Protein AF-A0A968VZ87-F1 (afdb_monomer_lite)

Foldseek 3Di:
DDDPVVDCDPVNVVCVVVCVVCCVVCVVVQVVQQQQWKWADDPPPQWIKIWRADPVQATKIFTWGLDLPDDTDTPWIAGLAQFTPVCVVPVPDGDGDKFKWFFPDPVQKFFFFAAQDDPGDGPDIGGGPQMWIWRHHSVDQWTWIAHPVRPDIGIDGNNGTGTPRMDGPVPDDSDPPDDD

Sequence (180 aa):
MMEPDKYESLLFKQIKSVQETFMQENKENISNIIYKSLLYQENITHVVSLDLSFPNGKTIYFYLNGYIDEPVYITNIFLCNGESLLNKIDKTGQSELKRVAVINDKDGYTNVREEPYGEAKILWVVSEGEKFYFTPNSDKNWWKVESYDGQKKGYMYQNRISPIGKQPVDLYRPQRVFFP

Radius of gyration: 19.1 Å; chains: 1; bounding box: 52×40×45 Å

Structure (mmCIF, N/CA/C/O backbone):
data_AF-A0A968VZ87-F1
#
_entry.id   AF-A0A968VZ87-F1
#
loop_
_atom_site.group_PDB
_atom_site.id
_atom_site.type_symbol
_atom_site.label_atom_id
_atom_site.label_alt_id
_atom_site.label_comp_id
_atom_site.label_asym_id
_atom_site.label_entity_id
_atom_site.label_seq_id
_atom_site.pdbx_PDB_ins_code
_atom_site.Cartn_x
_atom_site.Cartn_y
_atom_site.Cartn_z
_atom_site.occupancy
_atom_site.B_iso_or_equiv
_atom_site.auth_seq_id
_atom_site.auth_comp_id
_atom_site.auth_asym_id
_atom_site.auth_atom_id
_atom_site.pdbx_PDB_model_num
ATOM 1 N N . MET A 1 1 ? -21.007 28.601 21.297 1.00 43.00 1 MET A N 1
ATOM 2 C CA . MET A 1 1 ? -20.394 27.323 21.711 1.00 43.00 1 MET A CA 1
ATOM 3 C C . MET A 1 1 ? -21.229 26.224 21.074 1.00 43.00 1 MET A C 1
ATOM 5 O O . MET A 1 1 ? -22.434 26.227 21.282 1.00 43.00 1 MET A O 1
ATOM 9 N N . MET A 1 2 ? -20.661 25.423 20.172 1.00 38.59 2 MET A N 1
ATOM 10 C CA . MET A 1 2 ? -21.409 24.374 19.466 1.00 38.59 2 MET A CA 1
ATOM 11 C C . MET A 1 2 ? -21.507 23.172 20.412 1.00 38.59 2 MET A C 1
ATOM 13 O O . MET A 1 2 ? -20.466 22.662 20.804 1.00 38.59 2 MET A O 1
ATOM 17 N N . GLU A 1 3 ? -22.713 22.788 20.836 1.00 43.38 3 GLU A N 1
ATOM 18 C CA . GLU A 1 3 ? -22.964 21.594 21.660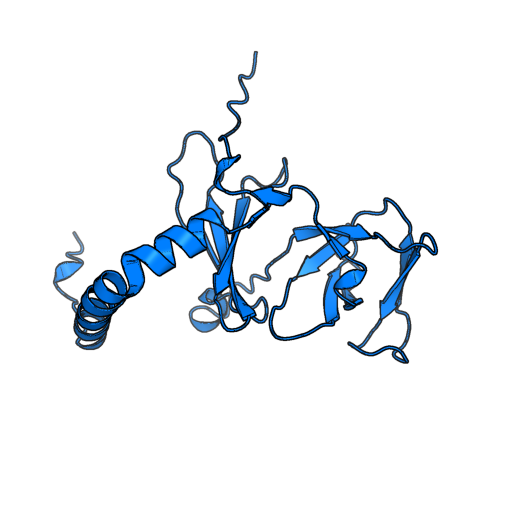 1.00 43.38 3 GLU A CA 1
ATOM 19 C C . GLU A 1 3 ? -23.063 20.371 20.733 1.00 43.38 3 GLU A C 1
ATOM 21 O O . GLU A 1 3 ? -24.092 20.209 20.067 1.00 43.38 3 GLU A O 1
ATOM 26 N N . PRO A 1 4 ? -22.019 19.527 20.626 1.00 52.06 4 PRO A N 1
ATOM 27 C CA . PRO A 1 4 ? -21.994 18.425 19.660 1.00 52.06 4 PRO A CA 1
ATOM 28 C C . PRO A 1 4 ? -23.090 17.388 19.947 1.00 52.06 4 PRO A C 1
ATOM 30 O O . PRO A 1 4 ? -23.653 16.803 19.024 1.00 52.06 4 PRO A O 1
ATOM 33 N N . ASP A 1 5 ? -23.459 17.243 21.222 1.00 55.56 5 ASP A N 1
ATOM 34 C CA . ASP A 1 5 ? -24.427 16.260 21.719 1.00 55.56 5 ASP A CA 1
ATOM 35 C C . ASP A 1 5 ? -25.875 16.550 21.289 1.00 55.56 5 ASP A C 1
ATOM 37 O O . ASP A 1 5 ? -26.750 15.692 21.395 1.00 55.56 5 ASP A O 1
ATOM 41 N N . LYS A 1 6 ? -26.156 17.749 20.761 1.00 49.88 6 LYS A N 1
ATOM 42 C CA . LYS A 1 6 ? -27.505 18.131 20.316 1.00 49.88 6 LYS A CA 1
ATOM 43 C C . LYS A 1 6 ? -27.886 17.538 18.954 1.00 49.88 6 LYS A C 1
ATOM 45 O O . LYS A 1 6 ? -29.058 17.563 18.580 1.00 49.88 6 LYS A O 1
ATOM 50 N N . TYR A 1 7 ? -26.919 16.990 18.219 1.00 50.44 7 TYR A N 1
ATOM 51 C CA . TYR A 1 7 ? -27.113 16.419 16.886 1.00 50.44 7 TYR A CA 1
ATOM 52 C C . TYR A 1 7 ? -26.777 14.922 16.863 1.00 50.44 7 TYR A C 1
ATOM 54 O O . TYR A 1 7 ? -26.045 14.448 15.996 1.00 50.44 7 TYR A O 1
ATOM 62 N N . GLU A 1 8 ? -27.328 14.141 17.795 1.00 52.69 8 GLU A N 1
ATOM 63 C CA . GLU A 1 8 ? -27.330 12.684 17.645 1.00 52.69 8 GLU A CA 1
ATOM 64 C C . GLU A 1 8 ? -28.285 12.295 16.511 1.00 52.69 8 GLU A C 1
ATOM 66 O O . GLU A 1 8 ? -29.503 12.205 16.687 1.00 52.69 8 GLU A O 1
ATOM 71 N N . SER A 1 9 ? -27.739 12.055 15.318 1.00 59.47 9 SER A N 1
ATOM 72 C CA . SER A 1 9 ? -28.526 11.437 14.254 1.00 59.47 9 SER A CA 1
ATOM 73 C C . SER A 1 9 ? -28.949 10.027 14.686 1.00 59.47 9 SER A C 1
ATOM 75 O O . SER A 1 9 ? -28.206 9.321 15.373 1.00 59.47 9 SER A O 1
ATOM 77 N N . LEU A 1 10 ? -30.140 9.582 14.268 1.00 57.84 10 LEU A N 1
ATOM 78 C CA . LEU A 1 10 ? -30.586 8.193 14.464 1.00 57.84 10 LEU A CA 1
ATOM 79 C C . LEU A 1 10 ? -29.528 7.185 13.988 1.00 57.84 10 LEU A C 1
ATOM 81 O O . LEU A 1 10 ? -29.318 6.162 14.634 1.00 57.84 10 LEU A O 1
ATOM 85 N N . LEU A 1 11 ? -28.811 7.530 12.915 1.00 56.06 11 LEU A N 1
ATOM 86 C CA . LEU A 1 11 ? -27.692 6.760 12.391 1.00 56.06 11 LEU A CA 1
ATOM 87 C C . LEU A 1 11 ? -26.538 6.657 13.400 1.00 56.06 11 LEU A C 1
ATOM 89 O O . LEU A 1 11 ? -25.991 5.578 13.583 1.00 56.06 11 LEU A O 1
ATOM 93 N N . PHE A 1 12 ? -26.190 7.740 14.099 1.00 59.69 12 PHE A N 1
ATOM 94 C CA . PHE A 1 12 ? -25.134 7.728 15.114 1.00 59.69 12 PHE A CA 1
ATOM 95 C C . PHE A 1 12 ? -25.500 6.847 16.316 1.00 59.69 12 PHE A C 1
ATOM 97 O O . PHE A 1 12 ? -24.667 6.073 16.781 1.00 59.69 12 PHE A O 1
ATOM 104 N N . LYS A 1 13 ? -26.763 6.878 16.766 1.00 67.69 13 LYS A N 1
ATOM 105 C CA . LYS A 1 13 ? -27.255 5.970 17.821 1.00 67.69 13 LYS A CA 1
ATOM 106 C C . LYS A 1 13 ? -27.201 4.507 17.397 1.00 67.69 13 LYS A C 1
ATOM 108 O O . LYS A 1 13 ? -26.751 3.671 18.171 1.00 67.69 13 LYS A O 1
ATOM 113 N N . GLN A 1 14 ? -27.617 4.212 16.166 1.00 66.19 14 GLN A N 1
ATOM 114 C CA . GLN A 1 14 ? -27.558 2.861 15.603 1.00 66.19 14 GLN A CA 1
ATOM 115 C C . GLN A 1 14 ? -26.114 2.370 15.453 1.00 66.19 14 GLN A C 1
ATOM 117 O O . GLN A 1 14 ? -25.805 1.241 15.829 1.00 66.19 14 GLN A O 1
ATOM 122 N N . ILE A 1 15 ? -25.210 3.227 14.967 1.00 66.69 15 ILE A N 1
ATOM 123 C CA . ILE A 1 15 ? -23.777 2.924 14.885 1.00 66.69 15 ILE A CA 1
ATOM 124 C C . ILE A 1 15 ? -23.224 2.641 16.278 1.00 66.69 15 ILE A C 1
ATOM 126 O O . ILE A 1 15 ? -22.547 1.637 16.450 1.00 66.69 15 ILE A O 1
ATOM 130 N N . LYS A 1 16 ? -23.548 3.466 17.279 1.00 68.75 16 LYS A N 1
ATOM 131 C CA . LYS A 1 16 ? -23.075 3.285 18.655 1.00 68.75 16 LYS A CA 1
ATOM 132 C C . LYS A 1 16 ? -23.589 1.983 19.275 1.00 68.75 16 LYS A C 1
ATOM 134 O O . LYS A 1 16 ? -22.803 1.244 19.857 1.00 68.75 16 LYS A O 1
ATOM 139 N N . SER A 1 17 ? -24.868 1.648 19.075 1.00 69.62 17 SER A N 1
ATOM 140 C CA . SER A 1 17 ? -25.428 0.386 19.575 1.00 69.62 17 SER A CA 1
ATOM 141 C C . SER A 1 17 ? -24.782 -0.834 18.920 1.00 69.62 17 SER A C 1
ATOM 143 O O . SER A 1 17 ? -24.479 -1.809 19.597 1.00 69.62 17 SER A O 1
ATOM 145 N N . VAL A 1 18 ? -24.515 -0.771 17.611 1.00 70.75 18 VAL A N 1
ATOM 146 C CA . VAL A 1 18 ? -23.838 -1.865 16.901 1.00 70.75 18 VAL A CA 1
ATOM 147 C C . VAL A 1 18 ? -22.360 -1.920 17.284 1.00 70.75 18 VAL A C 1
ATOM 149 O O . VAL A 1 18 ? -21.815 -3.007 17.421 1.00 70.75 18 VAL A O 1
ATOM 152 N N . GLN A 1 19 ? -21.715 -0.772 17.500 1.00 71.50 19 GLN A N 1
ATOM 153 C CA . GLN A 1 19 ? -20.322 -0.678 17.925 1.00 71.50 19 GLN A CA 1
ATOM 154 C C . GLN A 1 19 ? -20.118 -1.354 19.278 1.00 71.50 19 GLN A C 1
ATOM 156 O O . GLN A 1 19 ? -19.179 -2.125 19.417 1.00 71.50 19 GLN A O 1
ATOM 161 N N . GLU A 1 20 ? -20.970 -1.094 20.268 1.00 69.25 20 GLU A N 1
ATOM 162 C CA . GLU A 1 20 ? -20.832 -1.686 21.602 1.00 69.25 20 GLU A CA 1
ATOM 163 C C . GLU A 1 20 ? -20.950 -3.215 21.557 1.00 69.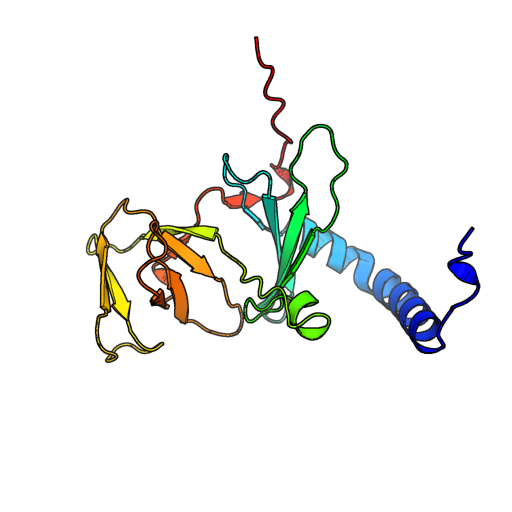25 20 GLU A C 1
ATOM 165 O O . GLU A 1 20 ? -20.074 -3.910 22.077 1.00 69.25 20 GLU A O 1
ATOM 170 N N . THR A 1 21 ? -21.963 -3.742 20.860 1.00 67.94 21 THR A N 1
ATOM 171 C CA . THR A 1 21 ? -22.146 -5.188 20.666 1.00 67.94 21 THR A CA 1
ATOM 172 C C . THR A 1 21 ? -20.988 -5.799 19.877 1.00 67.94 21 THR A C 1
ATOM 174 O O . THR A 1 21 ? -20.371 -6.762 20.327 1.00 67.94 21 THR A O 1
ATOM 177 N N . PHE A 1 22 ? -20.614 -5.188 18.749 1.00 64.69 22 PHE A N 1
ATOM 178 C CA . PHE A 1 22 ? -19.499 -5.641 17.920 1.00 64.69 22 PHE A CA 1
ATOM 179 C C . PHE A 1 22 ? -18.188 -5.666 18.706 1.00 64.69 22 PHE A C 1
ATOM 181 O O . PHE A 1 22 ? -17.453 -6.650 18.648 1.00 64.69 22 PHE A O 1
ATOM 188 N N . MET A 1 23 ? -17.894 -4.608 19.465 1.00 65.50 23 MET A N 1
ATOM 189 C CA . MET A 1 23 ? -16.675 -4.509 20.261 1.00 65.50 23 MET A CA 1
ATOM 190 C C . MET A 1 23 ? -16.664 -5.510 21.411 1.00 65.50 23 MET A C 1
ATOM 192 O O . MET A 1 23 ? -15.595 -6.022 21.709 1.00 65.50 23 MET A O 1
ATOM 196 N N . GLN A 1 24 ? -17.798 -5.814 22.049 1.00 68.44 24 GLN A N 1
ATOM 197 C CA . GLN A 1 24 ? -17.863 -6.856 23.079 1.00 68.44 24 GLN A CA 1
ATOM 198 C C . GLN A 1 24 ? -17.626 -8.250 22.497 1.00 68.44 24 GLN A C 1
ATOM 200 O O . GLN A 1 24 ? -16.782 -8.982 23.009 1.00 68.44 24 GLN A O 1
ATOM 205 N N . GLU A 1 25 ? -18.310 -8.593 21.406 1.00 66.62 25 GLU A N 1
ATOM 206 C CA . GLU A 1 25 ? -18.198 -9.906 20.758 1.00 66.62 25 GLU A CA 1
ATOM 207 C C . GLU A 1 25 ? -16.822 -10.134 20.123 1.00 66.62 25 GLU A C 1
ATOM 209 O O . GLU A 1 25 ? -16.338 -11.262 20.054 1.00 66.62 25 GLU A O 1
ATOM 214 N N . ASN A 1 26 ? -16.169 -9.062 19.670 1.00 65.75 26 ASN A N 1
ATOM 215 C CA . ASN A 1 26 ? -14.932 -9.148 18.900 1.00 65.75 26 ASN A CA 1
ATOM 216 C C . ASN A 1 26 ? -13.718 -8.571 19.627 1.00 65.75 26 ASN A C 1
ATOM 218 O O . ASN A 1 26 ? -12.664 -8.467 19.008 1.00 65.75 26 ASN A O 1
ATOM 222 N N . LYS A 1 27 ? -13.806 -8.210 20.916 1.00 67.38 27 LYS A N 1
ATOM 223 C CA . LYS A 1 27 ? -12.712 -7.527 21.634 1.00 67.38 27 LYS A CA 1
ATOM 224 C C . LYS A 1 27 ? -11.387 -8.279 21.542 1.00 67.38 27 LYS A C 1
ATOM 226 O O . LYS A 1 27 ? -10.375 -7.701 21.155 1.00 67.38 27 LYS A O 1
ATOM 231 N N . GLU A 1 28 ? -11.407 -9.571 21.865 1.00 61.59 28 GLU A N 1
ATOM 232 C CA . GLU A 1 28 ? -10.213 -10.421 21.826 1.00 61.59 28 GLU A CA 1
ATOM 233 C C . GLU A 1 28 ? -9.688 -10.584 20.395 1.00 61.59 28 GLU A C 1
ATOM 235 O O . GLU A 1 28 ? -8.480 -10.526 20.164 1.00 61.59 28 GLU A O 1
ATOM 240 N N . ASN A 1 29 ? -10.589 -10.689 19.414 1.00 73.00 29 ASN A N 1
ATOM 241 C CA . ASN A 1 29 ? -10.225 -10.744 18.001 1.00 73.00 29 ASN A CA 1
ATOM 242 C C . ASN A 1 29 ? -9.583 -9.435 17.530 1.00 73.00 29 ASN A C 1
ATOM 244 O O . ASN A 1 29 ? -8.554 -9.476 16.867 1.00 73.00 29 ASN A O 1
ATOM 248 N N . ILE A 1 30 ? -10.130 -8.279 17.906 1.00 72.62 30 ILE A N 1
ATOM 249 C CA . ILE A 1 30 ? -9.630 -6.960 17.506 1.00 72.62 30 ILE A CA 1
ATOM 250 C C . ILE A 1 30 ? -8.268 -6.689 18.135 1.00 72.62 30 ILE A C 1
ATOM 252 O O . ILE A 1 30 ? -7.351 -6.290 17.424 1.00 72.62 30 ILE A O 1
ATOM 256 N N . SER A 1 31 ? -8.096 -6.947 19.435 1.00 74.44 31 SER A N 1
ATOM 257 C CA . SER A 1 31 ? -6.789 -6.807 20.081 1.00 74.44 31 SER A CA 1
ATOM 258 C C . SER A 1 31 ? -5.749 -7.697 19.405 1.00 74.44 31 SER A C 1
ATOM 260 O O . SER A 1 31 ? -4.680 -7.213 19.041 1.00 74.44 31 SER A O 1
ATOM 262 N N . ASN A 1 32 ? -6.078 -8.964 19.143 1.00 78.31 32 ASN A N 1
ATOM 263 C CA . ASN A 1 32 ? -5.180 -9.875 18.435 1.00 78.31 32 ASN A CA 1
ATOM 264 C C . ASN A 1 32 ? -4.869 -9.418 17.003 1.00 78.31 32 ASN A C 1
ATOM 266 O O . ASN A 1 32 ? -3.732 -9.563 16.555 1.00 78.31 32 ASN A O 1
ATOM 270 N N . ILE A 1 33 ? -5.848 -8.861 16.285 1.00 80.50 33 ILE A N 1
ATOM 271 C CA . ILE A 1 33 ? -5.641 -8.285 14.952 1.00 80.50 33 ILE A CA 1
ATOM 272 C C . ILE A 1 33 ? -4.677 -7.097 15.041 1.00 80.50 33 ILE A C 1
ATOM 274 O O . ILE A 1 33 ? -3.725 -7.040 14.266 1.00 80.50 33 ILE A O 1
ATOM 278 N N . ILE A 1 34 ? -4.865 -6.189 16.003 1.00 79.38 34 ILE A N 1
ATOM 279 C CA . ILE A 1 34 ? -3.984 -5.030 16.207 1.00 79.38 34 ILE A CA 1
ATOM 280 C C . ILE A 1 34 ? -2.558 -5.486 16.534 1.00 79.38 34 ILE A C 1
ATOM 282 O O . ILE A 1 34 ? -1.619 -5.012 15.906 1.00 79.38 34 ILE A O 1
ATOM 286 N N . TYR A 1 35 ? -2.377 -6.444 17.446 1.00 79.19 35 TYR A N 1
ATOM 287 C CA . TYR A 1 35 ? -1.042 -6.954 17.787 1.00 79.19 35 TYR A CA 1
ATOM 288 C C . TYR A 1 35 ? -0.335 -7.625 16.605 1.00 79.19 35 TYR A C 1
ATOM 290 O O . TYR A 1 35 ? 0.877 -7.528 16.483 1.00 79.19 35 TYR A O 1
ATOM 298 N N . LYS A 1 36 ? -1.079 -8.278 15.707 1.00 82.50 36 LYS A N 1
ATOM 299 C CA . LYS A 1 36 ? -0.523 -8.886 14.485 1.00 82.50 36 LYS A CA 1
ATOM 300 C C . LYS A 1 36 ? -0.372 -7.899 13.326 1.00 82.50 36 LYS A C 1
ATOM 302 O O . LYS A 1 36 ? 0.101 -8.291 12.258 1.00 82.50 36 LYS A O 1
ATOM 307 N N . SER A 1 37 ? -0.822 -6.659 13.498 1.00 86.19 37 SER A N 1
ATOM 308 C CA . SER A 1 37 ? -0.795 -5.657 12.441 1.00 86.19 37 SER A CA 1
ATOM 309 C C . SER A 1 37 ? 0.629 -5.182 12.168 1.00 86.19 37 SER A C 1
ATOM 311 O O . SER A 1 37 ? 1.542 -5.314 12.986 1.00 86.19 37 SER A O 1
ATOM 313 N N . LEU A 1 38 ? 0.815 -4.623 10.977 1.00 85.44 38 LEU A N 1
ATOM 314 C CA . LEU A 1 38 ? 2.092 -4.089 10.526 1.00 85.44 38 LEU A CA 1
ATOM 315 C C . LEU A 1 38 ? 2.033 -2.568 10.503 1.00 85.44 38 LEU A C 1
ATOM 317 O O . LEU A 1 38 ? 1.026 -1.986 10.099 1.00 85.44 38 LEU A O 1
ATOM 321 N N . LEU A 1 39 ? 3.134 -1.944 10.905 1.00 87.56 39 LEU A N 1
ATOM 322 C CA . LEU A 1 39 ? 3.354 -0.512 10.798 1.00 87.56 39 LEU A CA 1
ATOM 323 C C . LEU A 1 39 ? 4.382 -0.209 9.721 1.00 87.56 39 LEU A C 1
ATOM 325 O O . LEU A 1 39 ? 5.331 -0.966 9.519 1.00 87.56 39 LEU A O 1
ATOM 329 N N . TYR A 1 40 ? 4.200 0.934 9.075 1.00 87.56 40 TYR A N 1
ATOM 330 C CA . TYR A 1 40 ? 5.093 1.475 8.065 1.00 87.56 40 TYR A CA 1
ATOM 331 C C . TYR A 1 40 ? 5.377 2.922 8.434 1.00 87.56 40 TYR A C 1
ATOM 333 O O . TYR A 1 40 ? 4.453 3.733 8.512 1.00 87.56 40 TYR A O 1
ATOM 341 N N . GLN A 1 41 ? 6.643 3.240 8.680 1.00 80.62 41 GLN A N 1
ATOM 342 C CA . GLN A 1 41 ? 7.072 4.603 8.957 1.00 80.62 41 GLN A CA 1
ATOM 343 C C . GLN A 1 41 ? 8.284 4.939 8.105 1.00 80.62 41 GLN A C 1
ATOM 345 O O . GLN A 1 41 ? 9.280 4.215 8.095 1.00 80.62 41 GLN A O 1
ATOM 350 N N . GLU A 1 42 ? 8.202 6.075 7.430 1.00 69.25 42 GLU A N 1
ATOM 351 C CA . GLU A 1 42 ? 9.348 6.688 6.781 1.00 69.25 42 GLU A CA 1
ATOM 352 C C . GLU A 1 42 ? 9.836 7.859 7.621 1.00 69.25 42 GLU A C 1
ATOM 354 O O . GLU A 1 42 ? 9.046 8.613 8.186 1.00 69.25 42 GLU A O 1
ATOM 359 N N . ASN A 1 43 ? 11.154 8.036 7.682 1.00 59.03 43 ASN A N 1
ATOM 360 C CA . ASN A 1 43 ? 11.792 9.018 8.562 1.00 59.03 43 ASN A CA 1
ATOM 361 C C . ASN A 1 43 ? 11.455 10.485 8.223 1.00 59.03 43 ASN A C 1
ATOM 363 O O . ASN A 1 43 ? 11.869 11.374 8.956 1.00 59.03 43 ASN A O 1
ATOM 367 N N . ILE A 1 44 ? 10.761 10.750 7.112 1.00 54.53 44 ILE A N 1
ATOM 368 C CA . ILE A 1 44 ? 10.627 12.096 6.534 1.00 54.53 44 ILE A CA 1
ATOM 369 C C . ILE A 1 44 ? 9.198 12.643 6.659 1.00 54.53 44 ILE A C 1
ATOM 371 O O . ILE A 1 44 ? 9.014 13.852 6.731 1.00 54.53 44 ILE A O 1
ATOM 375 N N . THR A 1 45 ? 8.173 11.787 6.690 1.00 62.03 45 THR A N 1
ATOM 376 C CA . THR A 1 45 ? 6.782 12.232 6.484 1.00 62.03 45 THR A CA 1
ATOM 377 C C . THR A 1 45 ? 5.965 12.407 7.759 1.00 62.03 45 THR A C 1
ATOM 379 O O . THR A 1 45 ? 4.822 12.831 7.660 1.00 62.03 45 THR A O 1
ATOM 382 N N . HIS A 1 46 ? 6.506 12.098 8.946 1.00 74.31 46 HIS A N 1
ATOM 383 C CA . HIS A 1 46 ? 5.770 12.095 10.228 1.00 74.31 46 HIS A CA 1
ATOM 384 C C . HIS A 1 46 ? 4.415 11.358 10.177 1.00 74.31 46 HIS A C 1
ATOM 386 O O . HIS A 1 46 ? 3.562 11.553 11.038 1.00 74.31 46 HIS A O 1
ATOM 392 N N . VAL A 1 47 ? 4.213 10.485 9.186 1.00 81.19 47 VAL A N 1
ATOM 393 C CA . VAL A 1 47 ? 3.019 9.660 9.029 1.00 81.19 47 VAL A CA 1
ATOM 394 C C . VAL A 1 47 ? 3.405 8.229 9.342 1.00 81.19 47 VAL A C 1
ATOM 396 O O . VAL A 1 47 ? 4.361 7.682 8.787 1.00 81.19 47 VAL A O 1
ATOM 399 N N . VAL A 1 48 ? 2.625 7.613 10.219 1.00 86.75 48 VAL A N 1
ATOM 400 C CA . VAL A 1 48 ? 2.701 6.182 10.486 1.00 86.75 48 VAL A CA 1
ATOM 401 C C . VAL A 1 48 ? 1.515 5.524 9.810 1.00 86.75 48 VAL A C 1
ATOM 403 O O . VAL A 1 48 ? 0.371 5.915 10.035 1.00 86.75 48 VAL A O 1
ATOM 406 N N . SER A 1 49 ? 1.767 4.521 8.976 1.00 89.81 49 SER A N 1
ATOM 407 C CA . SER A 1 49 ? 0.700 3.743 8.361 1.00 89.81 49 SER A CA 1
ATOM 408 C C . SER A 1 49 ? 0.514 2.406 9.067 1.00 89.81 49 SER A C 1
ATOM 410 O O . SER A 1 49 ? 1.488 1.687 9.259 1.00 89.81 49 SER A O 1
ATOM 412 N N . LEU A 1 50 ? -0.723 2.074 9.439 1.00 91.25 50 LEU A N 1
ATOM 413 C CA . LEU A 1 50 ? -1.102 0.828 10.112 1.00 91.25 50 LEU A CA 1
ATOM 414 C C . LEU A 1 50 ? -1.972 -0.040 9.199 1.00 91.25 50 LEU A C 1
ATOM 416 O O . LEU A 1 50 ? -2.988 0.435 8.690 1.00 91.25 50 LEU A O 1
ATOM 420 N N . ASP A 1 51 ? -1.608 -1.317 9.067 1.00 92.94 51 ASP A N 1
ATOM 421 C CA . ASP A 1 51 ? -2.341 -2.319 8.285 1.00 92.94 51 ASP A CA 1
ATOM 422 C C . ASP A 1 51 ? -3.162 -3.213 9.201 1.00 92.94 51 ASP A C 1
ATOM 424 O O . ASP A 1 51 ? -2.632 -4.154 9.794 1.00 92.94 51 ASP A O 1
ATOM 428 N N . LEU A 1 52 ? -4.468 -2.969 9.260 1.00 90.81 52 LEU A N 1
ATOM 429 C CA . LEU A 1 52 ? -5.396 -3.796 10.018 1.00 90.81 52 LEU A CA 1
ATOM 430 C C . LEU A 1 52 ? -5.946 -4.907 9.116 1.00 90.81 52 LEU A C 1
ATOM 432 O O . LEU A 1 52 ? -6.887 -4.692 8.348 1.00 90.81 52 LEU A O 1
ATOM 436 N N . SER A 1 53 ? -5.318 -6.083 9.172 1.00 88.44 53 SER A N 1
ATOM 437 C CA . SER A 1 53 ? -5.674 -7.236 8.332 1.00 88.44 53 SER A CA 1
ATOM 438 C C . SER A 1 53 ? -6.661 -8.169 9.028 1.00 88.44 53 SER A C 1
ATOM 440 O O . SER A 1 53 ? -6.408 -8.659 10.127 1.00 88.44 53 SER A O 1
ATOM 442 N N . PHE A 1 54 ? -7.778 -8.451 8.366 1.00 84.75 54 PHE A N 1
ATOM 443 C CA . PHE A 1 54 ? -8.857 -9.281 8.886 1.00 84.75 54 PHE A CA 1
ATOM 444 C C . PHE A 1 54 ? -8.721 -10.745 8.432 1.00 84.75 54 PHE A C 1
ATOM 446 O O . PHE A 1 54 ? -8.127 -11.017 7.385 1.00 84.75 54 PHE A O 1
ATOM 453 N N . PRO A 1 55 ? -9.322 -11.713 9.155 1.00 81.94 55 PRO A N 1
ATOM 454 C CA . PRO A 1 55 ? -9.256 -13.137 8.799 1.00 81.94 55 PRO A CA 1
ATOM 455 C C . PRO A 1 55 ? -9.777 -13.488 7.397 1.00 81.94 55 PRO A C 1
ATOM 457 O O . PRO A 1 55 ? -9.396 -14.510 6.838 1.00 81.94 55 PRO A O 1
ATOM 460 N N . ASN A 1 56 ? -10.631 -12.645 6.812 1.00 81.81 56 ASN A N 1
ATOM 461 C CA . ASN A 1 56 ? -11.150 -12.814 5.452 1.00 81.81 56 ASN A CA 1
ATOM 462 C C . ASN A 1 56 ? -10.179 -12.331 4.351 1.00 81.81 56 ASN A C 1
ATOM 464 O O . ASN A 1 56 ? -10.566 -12.276 3.185 1.00 81.81 56 ASN A O 1
ATOM 468 N N . GLY A 1 57 ? -8.955 -11.937 4.713 1.00 85.44 57 GLY A N 1
ATOM 469 C CA . GLY A 1 57 ? -7.927 -11.456 3.789 1.00 85.44 57 GLY A CA 1
ATOM 470 C C . GLY A 1 57 ? -8.058 -9.984 3.390 1.00 85.44 57 GLY A C 1
ATOM 471 O O . GLY A 1 57 ? -7.204 -9.485 2.664 1.00 85.44 57 GLY A O 1
ATOM 472 N N . LYS A 1 58 ? -9.089 -9.271 3.860 1.00 89.50 58 LYS A N 1
ATOM 473 C CA . LYS A 1 58 ? -9.228 -7.827 3.636 1.00 89.50 58 LYS A CA 1
ATOM 474 C C . LYS A 1 58 ? -8.340 -7.055 4.604 1.00 89.50 58 LYS A C 1
ATOM 476 O O . LYS A 1 58 ? -8.192 -7.445 5.761 1.00 89.50 58 LYS A O 1
ATOM 481 N N . THR A 1 59 ? -7.842 -5.909 4.160 1.00 91.56 59 THR A N 1
ATOM 482 C CA . THR A 1 59 ? -7.064 -4.990 4.996 1.00 91.56 59 THR A CA 1
ATOM 483 C C . THR A 1 59 ? -7.661 -3.591 4.926 1.00 91.56 59 THR A C 1
ATOM 485 O O . THR A 1 59 ? -8.017 -3.120 3.848 1.00 91.56 59 THR A O 1
ATOM 488 N N . ILE A 1 60 ? -7.769 -2.927 6.076 1.00 93.00 60 ILE A N 1
ATOM 489 C CA . ILE A 1 60 ? -8.023 -1.484 6.163 1.00 93.00 60 ILE A CA 1
ATOM 490 C C . ILE A 1 60 ? -6.716 -0.816 6.568 1.00 93.00 60 ILE A C 1
ATOM 492 O O . ILE A 1 60 ? -6.005 -1.317 7.442 1.00 93.00 60 ILE A O 1
ATOM 496 N N . TYR A 1 61 ? -6.409 0.312 5.939 1.00 92.88 61 TYR A N 1
ATOM 497 C CA . TYR A 1 61 ? -5.175 1.039 6.191 1.00 92.88 61 TYR A CA 1
ATOM 498 C C . TYR A 1 61 ? -5.480 2.342 6.914 1.00 92.88 61 TYR A C 1
ATOM 500 O O . TYR A 1 61 ? -6.367 3.091 6.512 1.00 92.88 61 TYR A O 1
ATOM 508 N N . PHE A 1 62 ? -4.717 2.643 7.953 1.00 91.75 62 PHE A N 1
ATOM 509 C CA . PHE A 1 62 ? -4.826 3.903 8.677 1.00 91.75 62 PHE A CA 1
ATOM 510 C C . PHE A 1 62 ? -3.565 4.715 8.438 1.00 91.75 62 PHE A C 1
ATOM 512 O O . PHE A 1 62 ? -2.464 4.168 8.479 1.00 91.75 62 PHE A O 1
ATOM 519 N N . TYR A 1 63 ? -3.719 6.011 8.196 1.00 90.62 63 TYR A N 1
ATOM 520 C CA . TYR A 1 63 ? -2.661 6.973 8.463 1.00 90.62 63 TYR A CA 1
ATOM 521 C C . TYR A 1 63 ? -2.880 7.557 9.841 1.00 90.62 63 TYR A C 1
ATOM 523 O O . TYR A 1 63 ? -3.986 7.965 10.198 1.00 90.62 63 TYR A O 1
ATOM 531 N N . LEU A 1 64 ? -1.804 7.553 10.607 1.00 88.81 64 LEU A N 1
ATOM 532 C CA . LEU A 1 64 ? -1.737 8.031 11.965 1.00 88.81 64 LEU A CA 1
ATOM 533 C C . LEU A 1 64 ? -0.738 9.175 12.023 1.00 88.81 64 LEU A C 1
ATOM 535 O O . LEU A 1 64 ? 0.291 9.161 11.338 1.00 88.81 64 LEU A O 1
ATOM 539 N N . ASN A 1 65 ? -1.041 10.135 12.884 1.00 83.62 65 ASN A N 1
ATOM 540 C CA . ASN A 1 65 ? -0.098 11.162 13.261 1.00 83.62 65 ASN A CA 1
ATOM 541 C C . ASN A 1 65 ? 1.132 10.546 13.946 1.00 83.62 65 ASN A C 1
ATOM 543 O O . ASN A 1 65 ? 0.992 9.779 14.900 1.00 83.62 65 ASN A O 1
ATOM 547 N N . GLY A 1 66 ? 2.320 10.870 13.441 1.00 80.56 66 GLY A N 1
ATOM 548 C CA . GLY A 1 66 ? 3.607 10.380 13.929 1.00 80.56 66 GLY A CA 1
ATOM 549 C C . GLY A 1 66 ? 4.501 11.470 14.521 1.00 80.56 66 GLY A C 1
ATOM 550 O O . GLY A 1 66 ? 5.677 11.195 14.769 1.00 80.56 66 GLY A O 1
ATOM 551 N N . TYR A 1 67 ? 3.986 12.689 14.733 1.00 80.69 67 TYR A N 1
ATOM 552 C CA . TYR A 1 67 ? 4.683 13.705 15.524 1.00 80.69 67 TYR A CA 1
ATOM 553 C C . TYR A 1 67 ? 4.853 13.219 16.960 1.00 80.69 67 TYR A C 1
ATOM 555 O O . TYR A 1 67 ? 3.966 12.599 17.544 1.00 80.69 67 TYR A O 1
ATOM 563 N N . ILE A 1 68 ? 6.035 13.451 17.517 1.00 76.25 68 ILE A N 1
ATOM 564 C CA . ILE A 1 68 ? 6.414 12.832 18.785 1.00 76.25 68 ILE A CA 1
ATOM 565 C C . ILE A 1 68 ? 5.851 13.555 20.008 1.00 76.25 68 ILE A C 1
ATOM 567 O O . ILE A 1 68 ? 5.702 12.977 21.084 1.00 76.25 68 ILE A O 1
ATOM 571 N N . ASP A 1 69 ? 5.599 14.840 19.831 1.00 81.62 69 ASP A N 1
ATOM 572 C CA . ASP A 1 69 ? 5.069 15.793 20.788 1.00 81.62 69 ASP A CA 1
ATOM 573 C C . ASP A 1 69 ? 3.545 15.912 20.698 1.00 81.62 69 ASP A C 1
ATOM 575 O O . ASP A 1 69 ? 2.925 16.612 21.498 1.00 81.62 69 ASP A O 1
ATOM 579 N N . GLU A 1 70 ? 2.928 15.166 19.784 1.00 80.19 70 GLU A N 1
ATOM 580 C CA . GLU A 1 70 ? 1.490 15.123 19.600 1.00 80.19 70 GLU A CA 1
ATOM 581 C C . GLU A 1 70 ? 0.911 13.748 19.965 1.00 80.19 70 GLU A C 1
ATOM 583 O O . GLU A 1 70 ? 1.585 12.716 19.873 1.00 80.19 70 GLU A O 1
ATOM 588 N N . PRO A 1 71 ? -0.368 13.690 20.373 1.00 79.44 71 PRO A N 1
ATOM 589 C CA . PRO A 1 71 ? -1.058 12.419 20.506 1.00 79.44 71 PRO A CA 1
ATOM 590 C C . PRO A 1 71 ? -1.152 11.706 19.150 1.00 79.44 71 PRO A C 1
ATOM 592 O O . PRO A 1 71 ? -1.260 12.326 18.090 1.00 79.44 71 PRO A O 1
ATOM 595 N N . VAL A 1 72 ? -1.188 10.375 19.194 1.00 81.69 72 VAL A N 1
ATOM 596 C CA . VAL A 1 72 ? -1.500 9.562 18.017 1.00 81.69 72 VAL A CA 1
ATOM 597 C C . VAL A 1 72 ? -2.998 9.664 17.742 1.00 81.69 72 VAL A C 1
ATOM 599 O O . VAL A 1 72 ? -3.818 9.263 18.568 1.00 81.69 72 VAL A O 1
ATOM 602 N N . TYR A 1 73 ? -3.359 10.167 16.568 1.00 82.50 73 TYR A N 1
ATOM 603 C CA . TYR A 1 73 ? -4.729 10.180 16.061 1.00 82.50 73 TYR A CA 1
ATOM 604 C C . TYR A 1 73 ? -4.753 9.784 14.584 1.00 82.50 73 TYR A C 1
ATOM 606 O O . TYR A 1 73 ? -3.742 9.867 13.885 1.00 82.50 73 TYR A O 1
ATOM 614 N N . ILE A 1 74 ? -5.912 9.320 14.116 1.00 88.94 74 ILE A N 1
ATOM 615 C CA . ILE A 1 74 ? -6.116 8.924 12.722 1.00 88.94 74 ILE A CA 1
ATOM 616 C C . ILE A 1 74 ? -6.238 10.188 11.868 1.00 88.94 74 ILE A C 1
ATOM 618 O O . ILE A 1 74 ? -7.143 10.991 12.078 1.00 88.94 74 ILE A O 1
ATOM 622 N N . THR A 1 75 ? -5.350 10.343 10.891 1.00 86.44 75 THR A N 1
ATOM 623 C CA . THR A 1 75 ? -5.390 11.431 9.904 1.00 86.44 75 THR A CA 1
ATOM 624 C C . THR A 1 75 ? -6.118 11.013 8.630 1.00 86.44 75 THR A C 1
ATOM 626 O O . THR A 1 75 ? -6.699 11.853 7.947 1.00 86.44 75 THR A O 1
ATOM 629 N N . ASN A 1 76 ? -6.118 9.716 8.302 1.00 88.75 76 ASN A N 1
ATOM 630 C CA . ASN A 1 76 ? -6.845 9.181 7.155 1.00 88.75 76 ASN A CA 1
ATOM 631 C C . ASN A 1 76 ? -7.143 7.683 7.322 1.00 88.75 76 ASN A C 1
ATOM 633 O O . ASN A 1 76 ? -6.419 6.963 8.010 1.00 88.75 76 ASN A O 1
ATOM 637 N N . ILE A 1 77 ? -8.193 7.211 6.655 1.00 91.56 77 ILE A N 1
ATOM 638 C CA . ILE A 1 77 ? -8.575 5.799 6.583 1.00 91.56 77 ILE A CA 1
ATOM 639 C C . ILE A 1 77 ? -8.693 5.440 5.108 1.00 91.56 77 ILE A C 1
ATOM 641 O O . ILE A 1 77 ? -9.451 6.080 4.381 1.00 91.56 77 ILE A O 1
ATOM 645 N N . PHE A 1 78 ? -7.985 4.403 4.677 1.00 91.56 78 PHE A N 1
ATOM 646 C CA . PHE A 1 78 ? -8.075 3.863 3.328 1.00 91.56 78 PHE A CA 1
ATOM 647 C C . PHE A 1 78 ? -8.704 2.477 3.348 1.00 91.56 78 PHE A C 1
ATOM 649 O O . PHE A 1 78 ? -8.436 1.647 4.220 1.00 91.56 78 PHE A O 1
ATOM 656 N N . LEU A 1 79 ? -9.552 2.237 2.357 1.00 91.94 79 LEU A N 1
ATOM 657 C CA . LEU A 1 79 ? -10.239 0.970 2.158 1.00 91.94 79 LEU A CA 1
ATOM 658 C C . LEU A 1 79 ? -9.291 -0.077 1.559 1.00 91.94 79 LEU A C 1
ATOM 660 O O . LEU A 1 79 ? -8.165 0.225 1.170 1.00 91.94 79 LEU A O 1
ATOM 664 N N . CYS A 1 80 ? -9.774 -1.313 1.429 1.00 91.38 80 CYS A N 1
ATOM 665 C CA . CYS A 1 80 ? -9.020 -2.449 0.887 1.00 91.38 80 CYS A CA 1
ATOM 666 C C . CYS A 1 80 ? -8.442 -2.217 -0.514 1.00 91.38 80 CYS A C 1
ATOM 668 O O . CYS A 1 80 ? -7.448 -2.844 -0.873 1.00 91.38 80 CYS A O 1
ATOM 670 N N . ASN A 1 81 ? -9.024 -1.293 -1.279 1.00 88.94 81 ASN A N 1
ATOM 671 C CA . ASN A 1 81 ? -8.561 -0.901 -2.604 1.00 88.94 81 ASN A CA 1
ATOM 672 C C . ASN A 1 81 ? -7.520 0.241 -2.606 1.00 88.94 81 ASN A C 1
ATOM 674 O O . ASN A 1 81 ? -7.073 0.632 -3.685 1.00 88.94 81 ASN A O 1
ATOM 678 N N . GLY A 1 82 ? -7.156 0.774 -1.436 1.00 88.25 82 GLY A N 1
ATOM 679 C CA . GLY A 1 82 ? -6.235 1.901 -1.271 1.00 88.25 82 GLY A CA 1
ATOM 680 C C . GLY A 1 82 ? -6.876 3.286 -1.431 1.00 88.25 82 GLY A C 1
ATOM 681 O O . GLY A 1 82 ? -6.172 4.292 -1.349 1.00 88.25 82 GLY A O 1
ATOM 682 N N . GLU A 1 83 ? -8.194 3.370 -1.647 1.00 88.50 83 GLU A N 1
ATOM 683 C CA . GLU A 1 83 ? -8.911 4.646 -1.725 1.00 88.50 83 GLU A CA 1
ATOM 684 C C . GLU A 1 83 ? -9.200 5.199 -0.332 1.00 88.50 83 GLU A C 1
ATOM 686 O O . GLU A 1 83 ? -9.664 4.476 0.554 1.00 88.50 83 GLU A O 1
ATOM 691 N N . SER A 1 84 ? -8.982 6.501 -0.153 1.00 89.12 84 SER A N 1
ATOM 692 C CA . SER A 1 84 ? -9.343 7.178 1.088 1.00 89.12 84 SER A CA 1
ATOM 693 C C . SER A 1 84 ? -10.861 7.222 1.264 1.00 89.12 84 SER A C 1
ATOM 695 O O . SER A 1 84 ? -11.616 7.554 0.345 1.00 89.12 84 SER A O 1
ATOM 697 N N . LEU A 1 85 ? -11.310 6.944 2.485 1.00 86.81 85 LEU A N 1
ATOM 698 C CA . LEU A 1 85 ? -12.685 7.151 2.916 1.00 86.81 85 LEU A CA 1
ATOM 699 C C . LEU A 1 85 ? -13.071 8.638 2.863 1.00 86.81 85 LEU A C 1
ATOM 701 O O . LEU A 1 85 ? -14.222 8.948 2.561 1.00 86.81 85 LEU A O 1
ATOM 705 N N . LEU A 1 86 ? -12.118 9.552 3.093 1.00 82.31 86 LEU A N 1
ATOM 706 C CA . LEU A 1 86 ? -12.347 10.998 3.034 1.00 82.31 86 LEU A CA 1
ATOM 707 C C . LEU A 1 86 ? -12.729 11.447 1.624 1.00 82.31 86 LEU A C 1
ATOM 709 O O . LEU A 1 86 ? -13.635 12.261 1.492 1.00 82.31 86 LEU A O 1
ATOM 713 N N . ASN A 1 87 ? -12.159 10.836 0.577 1.00 79.06 87 ASN A N 1
ATOM 714 C CA . ASN A 1 87 ? -12.506 11.146 -0.818 1.00 79.06 87 ASN A CA 1
ATOM 715 C C . ASN A 1 87 ? -13.998 10.887 -1.130 1.00 79.06 87 ASN A C 1
ATOM 717 O O . ASN A 1 87 ? -14.545 11.440 -2.086 1.00 79.06 87 ASN A O 1
ATOM 721 N N . LYS A 1 88 ? -14.673 10.023 -0.352 1.00 70.56 88 LYS A N 1
ATOM 722 C CA . LYS A 1 88 ? -16.117 9.761 -0.497 1.00 70.56 88 LYS A CA 1
ATOM 723 C C . LYS A 1 88 ? -16.983 10.858 0.120 1.00 70.56 88 LYS A C 1
ATOM 725 O O . LYS A 1 88 ? -18.149 10.976 -0.249 1.00 70.56 88 LYS A O 1
ATOM 730 N N . ILE A 1 89 ? -16.424 11.619 1.055 1.00 73.12 89 ILE A N 1
ATOM 731 C CA . ILE A 1 89 ? -17.103 12.667 1.821 1.00 73.12 89 ILE A CA 1
ATOM 732 C C . ILE A 1 89 ? -16.769 14.042 1.228 1.00 73.12 89 ILE A C 1
ATOM 734 O O . ILE A 1 89 ? -17.664 14.861 1.040 1.00 73.12 89 ILE A O 1
ATOM 738 N N . ASP A 1 90 ? -15.507 14.261 0.861 1.00 67.56 90 ASP A N 1
ATOM 739 C CA . ASP A 1 90 ? -14.998 15.468 0.223 1.00 67.56 90 ASP A CA 1
ATOM 740 C C . ASP A 1 90 ? -14.218 15.102 -1.049 1.00 67.56 90 ASP A C 1
ATOM 742 O O . ASP A 1 90 ? -13.160 14.476 -1.010 1.00 67.56 90 ASP A O 1
ATOM 746 N N . LYS A 1 91 ? -14.756 15.494 -2.209 1.00 64.06 91 LYS A N 1
ATOM 747 C CA . LYS A 1 91 ? -14.166 15.191 -3.523 1.00 64.06 91 LYS A CA 1
ATOM 748 C C . LYS A 1 91 ? -13.022 16.134 -3.911 1.00 64.06 91 LYS A C 1
ATOM 750 O O . LYS A 1 91 ? -12.421 15.929 -4.965 1.00 64.06 91 LYS A O 1
ATOM 755 N N . THR A 1 92 ? -12.753 17.177 -3.122 1.00 52.16 92 THR A N 1
ATOM 756 C CA . THR A 1 92 ? -11.796 18.237 -3.477 1.00 52.16 92 THR A CA 1
ATOM 757 C C . THR A 1 92 ? -10.350 17.900 -3.107 1.00 52.16 92 THR A C 1
ATOM 759 O O . THR A 1 92 ? -9.430 18.369 -3.774 1.00 52.16 92 THR A O 1
ATOM 762 N N . GLY A 1 93 ? -10.138 17.024 -2.120 1.00 57.47 93 GLY A N 1
ATOM 763 C CA . GLY A 1 93 ? -8.822 16.536 -1.710 1.00 57.47 93 GLY A CA 1
ATOM 764 C C . GLY A 1 93 ? -8.660 15.046 -1.984 1.00 57.47 93 GLY A C 1
ATOM 765 O O . GLY A 1 93 ? -8.869 14.236 -1.088 1.00 57.47 93 GLY A O 1
ATOM 766 N N . GLN A 1 94 ? -8.282 14.662 -3.209 1.00 62.44 94 GLN A N 1
ATOM 767 C CA . GLN A 1 94 ? -7.961 13.261 -3.496 1.00 62.44 94 GLN A CA 1
ATOM 768 C C . GLN A 1 94 ? -6.656 12.872 -2.800 1.00 62.44 94 GLN A C 1
ATOM 770 O O . GLN A 1 94 ? -5.569 13.263 -3.220 1.00 62.44 94 GLN A O 1
ATOM 775 N N . SER A 1 95 ? -6.771 12.079 -1.738 1.00 71.38 95 SER A N 1
ATOM 776 C CA . SER A 1 95 ? -5.631 11.427 -1.098 1.00 71.38 95 SER A CA 1
ATOM 777 C C . SER A 1 95 ? -5.563 9.962 -1.528 1.00 71.38 95 SER A C 1
ATOM 779 O O . SER A 1 95 ? -6.559 9.234 -1.474 1.00 71.38 95 SER A O 1
ATOM 781 N N . GLU A 1 96 ? -4.389 9.534 -1.984 1.00 77.69 96 GLU A N 1
ATOM 782 C CA . GLU A 1 96 ? -4.071 8.129 -2.239 1.00 77.69 96 GLU A CA 1
ATOM 783 C C . GLU A 1 96 ? -3.091 7.646 -1.171 1.00 77.69 96 GLU A C 1
ATOM 785 O O . GLU A 1 96 ? -2.173 8.371 -0.778 1.00 77.69 96 GLU A O 1
ATOM 790 N N . LEU A 1 97 ? -3.278 6.410 -0.713 1.00 88.12 97 LEU A N 1
ATOM 791 C CA . LEU A 1 97 ? -2.319 5.744 0.156 1.00 88.12 97 LEU A CA 1
ATOM 792 C C . LEU A 1 97 ? -1.013 5.541 -0.619 1.00 88.12 97 LEU A C 1
ATOM 794 O O . LEU A 1 97 ? -0.991 4.824 -1.618 1.00 88.12 97 LEU A O 1
ATOM 798 N N . LYS A 1 98 ? 0.073 6.153 -0.155 1.00 89.25 98 LYS A N 1
ATOM 799 C CA . LYS A 1 98 ? 1.418 6.017 -0.721 1.00 89.25 98 LYS A CA 1
ATOM 800 C C . LYS A 1 98 ? 2.407 5.550 0.340 1.00 89.25 98 LYS A C 1
ATOM 802 O O . LYS A 1 98 ? 2.400 6.029 1.473 1.00 89.25 98 LYS A O 1
ATOM 807 N N . ARG A 1 99 ? 3.250 4.594 -0.030 1.00 91.56 99 ARG A N 1
ATOM 808 C CA . ARG A 1 99 ? 4.364 4.085 0.780 1.00 91.56 99 ARG A CA 1
ATOM 809 C C . ARG A 1 99 ? 5.570 3.874 -0.105 1.00 91.56 99 ARG A C 1
ATOM 811 O O . ARG A 1 99 ? 5.397 3.570 -1.279 1.00 91.56 99 ARG A O 1
ATOM 818 N N . VAL A 1 100 ? 6.766 3.975 0.449 1.00 93.56 100 VAL A N 1
ATOM 819 C CA . VAL A 1 100 ? 8.003 3.706 -0.273 1.00 93.56 100 VAL A CA 1
ATOM 820 C C . VAL A 1 100 ? 8.354 2.226 -0.207 1.00 93.56 100 VAL A C 1
ATOM 822 O O . VAL A 1 100 ? 8.220 1.554 0.820 1.00 93.56 100 VAL A O 1
ATOM 825 N N . ALA A 1 101 ? 8.834 1.716 -1.332 1.00 95.94 101 ALA A N 1
ATOM 826 C CA . ALA A 1 101 ? 9.363 0.374 -1.475 1.00 95.94 101 ALA A CA 1
ATOM 827 C C . ALA A 1 101 ? 10.628 0.370 -2.334 1.00 95.94 101 ALA A C 1
ATOM 829 O O . ALA A 1 101 ? 10.954 1.344 -3.014 1.00 95.94 101 ALA A O 1
ATOM 830 N N . VAL A 1 102 ? 11.312 -0.767 -2.284 1.00 97.62 102 VAL A N 1
ATOM 831 C CA . VAL A 1 102 ? 12.268 -1.233 -3.292 1.00 97.62 102 VAL A CA 1
ATOM 832 C C . VAL A 1 102 ? 11.754 -2.552 -3.863 1.00 97.62 102 VAL A C 1
ATOM 834 O O . VAL A 1 102 ? 10.833 -3.157 -3.304 1.00 97.62 102 VAL A O 1
ATOM 837 N N . ILE A 1 103 ? 12.331 -3.011 -4.970 1.00 98.44 103 ILE A N 1
ATOM 838 C CA . ILE A 1 103 ? 12.007 -4.339 -5.493 1.00 98.44 103 ILE A CA 1
ATOM 839 C C . ILE A 1 103 ? 12.758 -5.442 -4.739 1.00 98.44 103 ILE A C 1
ATOM 841 O O . ILE A 1 103 ? 13.787 -5.194 -4.115 1.00 98.44 103 ILE A O 1
ATOM 845 N N . ASN A 1 104 ? 12.254 -6.671 -4.823 1.00 97.75 104 ASN A N 1
ATOM 846 C CA . ASN A 1 104 ? 12.903 -7.895 -4.332 1.00 97.75 104 ASN A CA 1
ATOM 847 C C . ASN A 1 104 ? 12.965 -8.988 -5.421 1.00 97.75 104 ASN A C 1
ATOM 849 O O . ASN A 1 104 ? 12.864 -10.183 -5.130 1.00 97.75 104 ASN A O 1
ATOM 853 N N . ASP A 1 105 ? 13.073 -8.577 -6.686 1.00 96.50 105 ASP A N 1
ATOM 854 C CA . ASP A 1 105 ? 13.125 -9.495 -7.822 1.00 96.50 105 ASP A CA 1
ATOM 855 C C . ASP A 1 105 ? 14.516 -10.118 -7.981 1.00 96.50 105 ASP A C 1
ATOM 857 O O . ASP A 1 105 ? 15.528 -9.427 -7.908 1.00 96.50 105 ASP A O 1
ATOM 861 N N 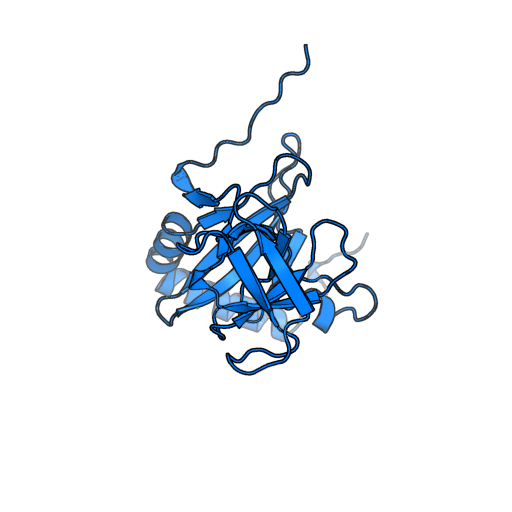. LYS A 1 106 ? 14.564 -11.428 -8.243 1.00 96.12 106 LYS A N 1
ATOM 862 C CA . LYS A 1 106 ? 15.824 -12.171 -8.417 1.00 96.12 106 LYS A CA 1
ATOM 863 C C . LYS A 1 106 ? 16.570 -11.763 -9.682 1.00 96.12 106 LYS A C 1
ATOM 865 O O . LYS A 1 106 ? 17.781 -11.937 -9.747 1.00 96.12 106 LYS A O 1
ATOM 870 N N . ASP A 1 107 ? 15.843 -11.230 -10.659 1.00 96.75 107 ASP A N 1
ATOM 871 C CA . ASP A 1 107 ? 16.408 -10.768 -11.923 1.00 96.75 107 ASP A CA 1
ATOM 872 C C . ASP A 1 107 ? 17.104 -9.398 -11.781 1.00 96.75 107 ASP A C 1
ATOM 874 O O . ASP A 1 107 ? 17.717 -8.918 -12.732 1.00 96.75 107 ASP A O 1
ATOM 878 N N . GLY A 1 108 ? 17.014 -8.753 -10.608 1.00 97.88 108 GLY A N 1
ATOM 879 C CA . GLY A 1 108 ? 17.608 -7.438 -10.336 1.00 97.88 108 GLY A CA 1
ATOM 880 C C . GLY A 1 108 ? 16.815 -6.260 -10.913 1.00 97.88 108 GLY A C 1
ATOM 881 O O . GLY A 1 108 ? 17.225 -5.108 -10.780 1.00 97.88 108 GLY A O 1
ATOM 882 N N . TYR A 1 109 ? 15.671 -6.524 -11.549 1.00 98.25 109 TYR A N 1
ATOM 883 C CA . TYR A 1 109 ? 14.762 -5.502 -12.056 1.00 98.25 109 TYR A CA 1
ATOM 884 C C . TYR A 1 109 ? 13.313 -6.001 -12.095 1.00 98.25 109 TYR A C 1
ATOM 886 O O . TYR A 1 109 ? 13.046 -7.201 -12.123 1.00 98.25 109 TYR A O 1
ATOM 894 N N . THR A 1 110 ? 12.360 -5.071 -12.149 1.00 98.25 110 THR A N 1
ATOM 895 C CA . THR A 1 110 ? 10.946 -5.376 -12.390 1.00 98.25 110 THR A CA 1
ATOM 896 C C . THR A 1 110 ? 10.334 -4.356 -13.343 1.00 98.25 110 THR A C 1
ATOM 898 O O . THR A 1 110 ? 10.543 -3.149 -13.226 1.00 98.25 110 THR A O 1
ATOM 901 N N . ASN A 1 111 ? 9.526 -4.846 -14.281 1.00 98.38 111 ASN A N 1
ATOM 902 C CA . ASN A 1 111 ? 8.774 -4.001 -15.199 1.00 98.38 111 ASN A CA 1
ATOM 903 C C . ASN A 1 111 ? 7.560 -3.383 -14.511 1.00 98.38 111 ASN A C 1
ATOM 905 O O . ASN A 1 111 ? 6.744 -4.097 -13.921 1.00 98.38 111 ASN A O 1
ATOM 909 N N . VAL A 1 112 ? 7.384 -2.080 -14.694 1.00 98.50 112 VAL A N 1
ATOM 910 C CA . VAL A 1 112 ? 6.124 -1.409 -14.398 1.00 98.50 112 VAL A CA 1
ATOM 911 C C . VAL A 1 112 ? 5.297 -1.305 -15.663 1.00 98.50 112 VAL A C 1
ATOM 913 O O . VAL A 1 112 ? 5.787 -0.891 -16.717 1.00 98.50 112 VAL A O 1
ATOM 916 N N . ARG A 1 113 ? 4.032 -1.701 -15.557 1.00 98.69 113 ARG A N 1
ATOM 917 C CA . ARG A 1 113 ? 3.134 -1.860 -16.696 1.00 98.69 113 ARG A CA 1
ATOM 918 C C . ARG A 1 113 ? 2.009 -0.841 -16.688 1.00 98.69 113 ARG A C 1
ATOM 920 O O . ARG A 1 113 ? 1.635 -0.322 -15.644 1.00 98.69 113 ARG A O 1
ATOM 927 N N . GLU A 1 114 ? 1.479 -0.562 -17.868 1.00 98.38 114 GLU A N 1
ATOM 928 C CA . GLU A 1 114 ? 0.361 0.366 -18.061 1.00 98.38 114 GLU A CA 1
ATOM 929 C C . GLU A 1 114 ? -0.936 -0.147 -17.424 1.00 98.38 114 GLU A C 1
ATOM 931 O O . GLU A 1 114 ? -1.703 0.631 -16.868 1.00 98.38 114 GLU A O 1
ATOM 936 N N . GLU A 1 115 ? -1.124 -1.466 -17.423 1.00 98.25 115 GLU A N 1
ATOM 937 C CA . GLU A 1 115 ? -2.313 -2.151 -16.920 1.00 98.25 115 GLU A CA 1
ATOM 938 C C . GLU A 1 115 ? -1.924 -3.327 -16.000 1.00 98.25 115 GLU A C 1
ATOM 940 O O . GLU A 1 115 ? -0.796 -3.829 -16.079 1.00 98.25 115 GLU A O 1
ATOM 945 N N . PRO A 1 116 ? -2.832 -3.803 -15.123 1.00 97.31 116 PRO A N 1
ATOM 946 C CA . PRO A 1 116 ? -2.542 -4.808 -14.100 1.00 97.31 116 PRO A CA 1
ATOM 947 C C . PRO A 1 116 ? -2.536 -6.252 -14.643 1.00 97.31 116 PRO A C 1
ATOM 949 O O . PRO A 1 116 ? -3.252 -7.118 -14.135 1.00 97.31 116 PRO A O 1
ATOM 952 N N . TYR A 1 117 ? -1.748 -6.529 -15.685 1.00 97.44 117 TYR A N 1
ATOM 953 C CA . TYR A 1 117 ? -1.557 -7.880 -16.230 1.00 97.44 117 TYR A CA 1
ATOM 954 C C . TYR A 1 117 ? -0.191 -8.060 -16.916 1.00 97.44 117 TYR A C 1
ATOM 956 O O . TYR A 1 117 ? 0.506 -7.096 -17.226 1.00 97.44 117 TYR A O 1
ATOM 964 N N . GLY A 1 118 ? 0.222 -9.316 -17.118 1.00 95.25 118 GLY A N 1
ATOM 965 C CA . GLY A 1 118 ? 1.592 -9.686 -17.497 1.00 95.25 118 GLY A CA 1
ATOM 966 C C . GLY A 1 118 ? 2.011 -9.293 -18.916 1.00 95.25 118 GLY A C 1
ATOM 967 O O . GLY A 1 118 ? 3.189 -9.036 -19.144 1.00 95.25 118 GLY A O 1
ATOM 968 N N . GLU A 1 119 ? 1.075 -9.209 -19.856 1.00 97.38 119 GLU A N 1
ATOM 969 C CA . GLU A 1 119 ? 1.327 -8.838 -21.254 1.00 97.38 119 GLU A CA 1
ATOM 970 C C . GLU A 1 119 ? 1.179 -7.332 -21.520 1.00 97.38 119 GLU A C 1
ATOM 972 O O . GLU A 1 119 ? 1.462 -6.872 -22.626 1.00 97.38 119 GLU A O 1
ATOM 977 N N . ALA A 1 120 ? 0.750 -6.549 -20.524 1.00 98.06 120 ALA A N 1
ATOM 978 C CA . ALA A 1 120 ? 0.524 -5.119 -20.683 1.00 98.06 120 ALA A CA 1
ATOM 979 C C . ALA A 1 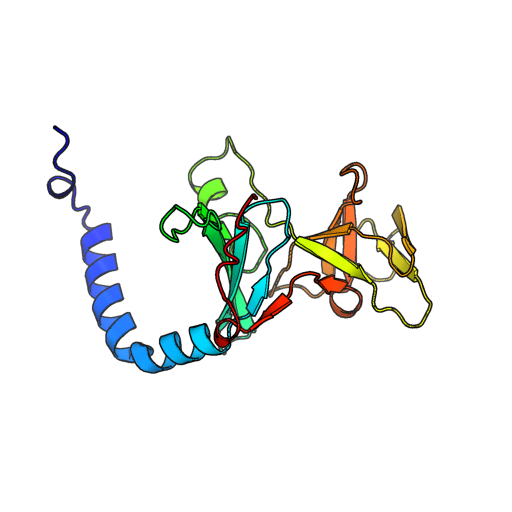120 ? 1.817 -4.387 -21.058 1.00 98.06 120 ALA A C 1
ATOM 981 O O . ALA A 1 120 ? 2.916 -4.774 -20.641 1.00 98.06 120 ALA A O 1
ATOM 982 N N . LYS A 1 121 ? 1.684 -3.287 -21.802 1.00 98.25 121 LYS A N 1
ATOM 983 C CA . LYS A 1 121 ? 2.805 -2.436 -22.208 1.00 98.25 121 LYS A CA 1
ATOM 984 C C . LYS A 1 121 ? 3.664 -2.046 -21.002 1.00 98.25 121 LYS A C 1
ATOM 986 O O . LYS A 1 121 ? 3.148 -1.631 -19.965 1.00 98.25 121 LYS A O 1
ATOM 991 N N . ILE A 1 122 ? 4.982 -2.161 -21.154 1.00 98.44 122 ILE A N 1
ATOM 992 C CA . ILE A 1 122 ? 5.955 -1.718 -20.149 1.00 98.44 122 ILE A CA 1
ATOM 993 C C . ILE A 1 122 ? 6.110 -0.198 -20.268 1.00 98.44 122 ILE A C 1
ATOM 995 O O . ILE A 1 122 ? 6.383 0.314 -21.353 1.00 98.44 122 ILE A O 1
ATOM 999 N N . LEU A 1 123 ? 5.930 0.515 -19.157 1.00 98.19 123 LEU A N 1
ATOM 1000 C CA . LEU A 1 123 ? 6.094 1.968 -19.073 1.00 98.19 123 LEU A CA 1
ATOM 1001 C C . LEU A 1 123 ? 7.515 2.356 -18.648 1.00 98.19 123 LEU A C 1
ATOM 1003 O O . LEU A 1 123 ? 8.104 3.271 -19.221 1.00 98.19 123 LEU A O 1
ATOM 1007 N N . TRP A 1 124 ? 8.065 1.669 -17.644 1.00 98.38 124 TRP A N 1
ATOM 1008 C CA . TRP A 1 124 ? 9.464 1.787 -17.229 1.00 98.38 124 TRP A CA 1
ATOM 1009 C C . TRP A 1 124 ? 9.915 0.540 -16.462 1.00 98.38 124 TRP A C 1
ATOM 1011 O O . TRP A 1 124 ? 9.117 -0.350 -16.165 1.00 98.38 124 TRP A O 1
ATOM 1021 N N . VAL A 1 125 ? 11.206 0.491 -16.151 1.00 98.12 125 VAL A N 1
ATOM 1022 C CA . VAL A 1 125 ? 11.839 -0.569 -15.367 1.00 98.12 125 VAL A CA 1
ATOM 1023 C C . VAL A 1 125 ? 12.319 0.027 -14.052 1.00 98.12 125 VAL A C 1
ATOM 1025 O O . VAL A 1 125 ? 12.953 1.078 -14.075 1.00 98.12 125 VAL A O 1
ATOM 1028 N N . VAL A 1 126 ? 12.018 -0.637 -12.938 1.00 98.44 126 VAL A N 1
ATOM 1029 C CA . VAL A 1 126 ? 12.600 -0.331 -11.625 1.00 98.44 126 VAL A CA 1
ATOM 1030 C C . VAL A 1 126 ? 13.761 -1.289 -11.398 1.00 98.44 126 VAL A C 1
ATOM 1032 O O . VAL A 1 126 ? 13.577 -2.501 -11.524 1.00 98.44 126 VAL A O 1
ATOM 1035 N N . SER A 1 127 ? 14.940 -0.757 -11.085 1.00 98.44 127 SER A N 1
ATOM 1036 C CA . SER A 1 127 ? 16.135 -1.566 -10.800 1.00 98.44 127 SER A CA 1
ATOM 1037 C C . SER A 1 127 ? 16.258 -1.899 -9.311 1.00 98.44 127 SER A C 1
ATOM 1039 O O . SER A 1 127 ? 15.648 -1.254 -8.457 1.00 98.44 127 SER A O 1
ATOM 1041 N N . GLU A 1 128 ? 17.061 -2.904 -8.967 1.00 97.88 128 GLU A N 1
ATOM 1042 C CA . GLU A 1 128 ? 17.348 -3.244 -7.573 1.00 97.88 128 GLU A CA 1
ATOM 1043 C C . GLU A 1 128 ? 17.889 -2.030 -6.795 1.00 97.88 128 GLU A C 1
ATOM 1045 O O . GLU A 1 128 ? 18.752 -1.291 -7.267 1.00 97.88 128 GLU A O 1
ATOM 1050 N N . GLY A 1 129 ? 17.339 -1.796 -5.599 1.00 96.88 129 GLY A N 1
ATOM 1051 C CA . GLY A 1 129 ? 17.676 -0.647 -4.752 1.00 96.88 129 GLY A CA 1
ATOM 1052 C C . GLY A 1 129 ? 17.038 0.688 -5.165 1.00 96.88 129 GLY A C 1
ATOM 1053 O O . GLY A 1 129 ? 17.051 1.629 -4.367 1.00 96.88 129 GLY A O 1
ATOM 1054 N N . GLU A 1 130 ? 16.435 0.784 -6.355 1.00 97.62 130 GLU A N 1
ATOM 1055 C CA . GLU A 1 130 ? 15.676 1.964 -6.769 1.00 97.62 130 GLU A CA 1
ATOM 1056 C C . GLU A 1 130 ? 14.393 2.083 -5.937 1.00 97.62 130 GLU A C 1
ATOM 1058 O O . GLU A 1 130 ? 13.604 1.140 -5.816 1.00 97.62 130 GLU A O 1
ATOM 1063 N N . LYS A 1 131 ? 14.191 3.260 -5.336 1.00 96.81 131 LYS A N 1
ATOM 1064 C CA . LYS A 1 131 ? 12.995 3.556 -4.545 1.00 96.81 131 LYS A CA 1
ATOM 1065 C C . LYS A 1 131 ? 11.842 3.962 -5.451 1.00 96.81 131 LYS A C 1
ATOM 1067 O O . LYS A 1 131 ? 12.035 4.663 -6.438 1.00 96.81 131 LYS A O 1
ATOM 1072 N N . PHE A 1 132 ? 10.634 3.588 -5.062 1.00 96.88 132 PHE A N 1
ATOM 1073 C CA . PHE A 1 132 ? 9.391 4.006 -5.708 1.00 96.88 132 PHE A CA 1
ATOM 1074 C C . PHE A 1 132 ? 8.262 4.062 -4.679 1.00 96.88 132 PHE A C 1
ATOM 1076 O O . PHE A 1 132 ? 8.384 3.502 -3.587 1.00 96.88 132 PHE A O 1
ATOM 1083 N N . TYR A 1 133 ? 7.162 4.727 -5.025 1.00 95.69 133 TYR A N 1
ATOM 1084 C CA . TYR A 1 133 ? 5.943 4.704 -4.224 1.00 95.69 133 TYR A CA 1
ATOM 1085 C C . TYR A 1 133 ? 5.003 3.595 -4.690 1.00 95.69 133 TYR A C 1
ATOM 1087 O O . TYR A 1 133 ? 4.900 3.323 -5.883 1.00 95.69 133 TYR A O 1
ATOM 1095 N N . PHE A 1 134 ? 4.259 2.995 -3.767 1.00 95.88 134 PHE A N 1
ATOM 1096 C CA . PHE A 1 134 ? 3.196 2.044 -4.070 1.00 95.88 134 PHE A CA 1
ATOM 1097 C C . PHE A 1 134 ? 1.946 2.292 -3.221 1.00 95.88 134 PHE A C 1
ATOM 1099 O O . PHE A 1 134 ? 2.018 2.837 -2.115 1.00 95.88 134 PHE A O 1
ATOM 1106 N N . THR A 1 135 ? 0.806 1.837 -3.739 1.00 95.00 135 THR A N 1
ATOM 1107 C CA . THR A 1 135 ? -0.483 1.806 -3.040 1.00 95.00 135 THR A CA 1
ATOM 1108 C C . THR A 1 135 ? -0.899 0.348 -2.833 1.00 95.00 135 THR A C 1
ATOM 1110 O O . THR A 1 135 ? -1.252 -0.313 -3.816 1.00 95.00 135 THR A O 1
ATOM 1113 N N . PRO A 1 136 ? -0.859 -0.188 -1.598 1.00 94.00 136 PRO A N 1
ATOM 1114 C CA . PRO A 1 136 ? -1.294 -1.553 -1.339 1.00 94.00 136 PRO A CA 1
ATOM 1115 C C . PRO A 1 136 ? -2.791 -1.714 -1.610 1.00 94.00 136 PRO A C 1
ATOM 1117 O O . PRO A 1 136 ? -3.590 -0.797 -1.411 1.00 94.00 136 PRO A O 1
ATOM 1120 N N . ASN A 1 137 ? -3.158 -2.908 -2.065 1.00 94.31 137 ASN A N 1
ATOM 1121 C CA . ASN A 1 137 ? -4.532 -3.282 -2.356 1.00 94.31 137 ASN A CA 1
ATOM 1122 C C . ASN A 1 137 ? -4.736 -4.754 -1.977 1.00 94.31 137 ASN A C 1
ATOM 1124 O O . ASN A 1 137 ? -4.155 -5.641 -2.597 1.00 94.31 137 ASN A O 1
ATOM 1128 N N . SER A 1 138 ? -5.552 -5.021 -0.960 1.00 93.19 138 SER A N 1
ATOM 1129 C CA . SER A 1 138 ? -5.821 -6.393 -0.496 1.00 93.19 138 SER A CA 1
ATOM 1130 C C . SER A 1 138 ? -6.800 -7.157 -1.398 1.00 93.19 138 SER A C 1
ATOM 1132 O O . SER A 1 138 ? -6.925 -8.372 -1.279 1.00 93.19 138 SER A O 1
ATOM 1134 N N . ASP A 1 139 ? -7.449 -6.478 -2.349 1.00 92.56 139 ASP A N 1
ATOM 1135 C CA . ASP A 1 139 ? -8.393 -7.087 -3.293 1.00 92.56 139 ASP A CA 1
ATOM 1136 C C . ASP A 1 139 ? -7.736 -7.516 -4.607 1.00 92.56 139 ASP A C 1
ATOM 1138 O O . ASP A 1 139 ? -8.357 -8.219 -5.408 1.00 92.56 139 ASP A O 1
ATOM 1142 N N . LYS A 1 140 ? -6.506 -7.061 -4.873 1.00 94.44 140 LYS A N 1
ATOM 1143 C CA . LYS A 1 140 ? -5.832 -7.238 -6.162 1.00 94.44 140 LYS A CA 1
ATOM 1144 C C . LYS A 1 140 ? -4.363 -7.595 -5.981 1.00 94.44 140 LYS A C 1
ATOM 1146 O O . LYS A 1 140 ? -3.671 -7.048 -5.136 1.00 94.44 140 LYS A O 1
ATOM 1151 N N . ASN A 1 141 ? -3.861 -8.446 -6.873 1.00 96.50 141 ASN A N 1
ATOM 1152 C CA . ASN A 1 141 ? -2.445 -8.824 -6.894 1.00 96.50 141 ASN A CA 1
ATOM 1153 C C . ASN A 1 141 ? -1.540 -7.803 -7.595 1.00 96.50 141 ASN A C 1
ATOM 1155 O O . ASN A 1 141 ? -0.326 -7.868 -7.451 1.00 96.50 141 ASN A O 1
ATOM 1159 N N . TRP A 1 142 ? -2.110 -6.888 -8.374 1.00 97.81 142 TRP A N 1
ATOM 1160 C CA . TRP A 1 142 ? -1.375 -5.820 -9.043 1.00 97.81 142 TRP A CA 1
ATOM 1161 C C . TRP A 1 142 ? -1.659 -4.508 -8.337 1.00 97.81 142 TRP A C 1
ATOM 1163 O O . TRP A 1 142 ? -2.818 -4.108 -8.196 1.00 97.81 142 TRP A O 1
ATOM 1173 N N . TRP A 1 143 ? -0.600 -3.855 -7.886 1.00 97.56 143 TRP A N 1
ATOM 1174 C CA . TRP A 1 143 ? -0.676 -2.622 -7.118 1.00 97.56 143 TRP A CA 1
ATOM 1175 C C . TRP A 1 143 ? -0.249 -1.445 -7.973 1.00 97.56 143 TRP A C 1
ATOM 1177 O O . TRP A 1 143 ? 0.616 -1.583 -8.841 1.00 97.56 143 TRP A O 1
ATOM 1187 N N . LYS A 1 144 ? -0.866 -0.287 -7.721 1.00 97.06 144 LYS A N 1
ATOM 1188 C CA . LYS A 1 144 ? -0.415 0.967 -8.321 1.00 97.06 144 LYS A CA 1
ATOM 1189 C C . LYS A 1 144 ? 0.972 1.288 -7.778 1.00 97.06 144 LYS A C 1
ATOM 1191 O O . LYS A 1 144 ? 1.207 1.171 -6.573 1.00 97.06 144 LYS A O 1
ATOM 1196 N N . VAL A 1 145 ? 1.854 1.724 -8.663 1.00 97.38 145 VAL A N 1
ATOM 1197 C CA . VAL A 1 145 ? 3.181 2.229 -8.328 1.00 97.38 145 VAL A CA 1
ATOM 1198 C C . VAL A 1 145 ? 3.437 3.549 -9.040 1.00 97.38 145 VAL A C 1
ATOM 1200 O O . VAL A 1 145 ? 2.881 3.820 -10.106 1.00 97.38 145 VAL A O 1
ATOM 1203 N N . GLU A 1 146 ? 4.287 4.367 -8.442 1.00 96.81 146 GLU A N 1
ATOM 1204 C CA . GLU A 1 146 ? 4.676 5.681 -8.933 1.00 96.81 146 GLU A CA 1
ATOM 1205 C C . GLU A 1 146 ? 6.191 5.842 -8.764 1.00 96.81 146 GLU A C 1
ATOM 1207 O O . GLU A 1 146 ? 6.749 5.431 -7.744 1.00 96.81 146 GLU A O 1
ATOM 1212 N N . SER A 1 147 ? 6.875 6.400 -9.764 1.00 96.62 147 SER A N 1
ATOM 1213 C CA . SER A 1 147 ? 8.305 6.708 -9.655 1.00 96.62 147 SER A CA 1
ATOM 1214 C C . SER A 1 147 ? 8.564 7.661 -8.485 1.00 96.62 147 SER A C 1
ATOM 1216 O O . SER A 1 147 ? 7.690 8.426 -8.084 1.00 96.62 147 SER A O 1
ATOM 1218 N N . TYR A 1 148 ? 9.767 7.634 -7.911 1.00 92.50 148 TYR A N 1
ATOM 1219 C CA . TYR A 1 148 ? 10.062 8.435 -6.715 1.00 92.50 148 TYR A CA 1
ATOM 1220 C C . TYR A 1 148 ? 9.966 9.956 -6.943 1.00 92.50 148 TYR A C 1
ATOM 1222 O O . TYR A 1 148 ? 9.732 10.711 -6.003 1.00 92.50 148 TYR A O 1
ATOM 1230 N N . ASP A 1 149 ? 10.116 10.403 -8.193 1.00 92.25 149 ASP A N 1
ATOM 1231 C CA . ASP A 1 149 ? 9.906 11.790 -8.630 1.00 92.25 149 ASP A CA 1
ATOM 1232 C C . ASP A 1 149 ? 8.431 12.138 -8.920 1.00 92.25 149 ASP A C 1
ATOM 1234 O O . ASP A 1 149 ? 8.116 13.280 -9.251 1.00 92.25 149 ASP A O 1
ATOM 1238 N N . GLY A 1 150 ? 7.525 11.163 -8.821 1.00 91.06 150 GLY A N 1
ATOM 1239 C CA . GLY A 1 150 ? 6.090 11.317 -9.039 1.00 91.06 150 GLY A CA 1
ATOM 1240 C C . GLY A 1 150 ? 5.631 11.370 -10.500 1.00 91.06 150 GLY A C 1
ATOM 1241 O O . GLY A 1 150 ? 4.431 11.485 -10.752 1.00 91.06 150 GLY A O 1
ATOM 1242 N N . GLN A 1 151 ? 6.544 11.303 -11.475 1.00 94.88 151 GLN A N 1
ATOM 1243 C CA . GLN A 1 151 ? 6.225 11.596 -12.879 1.00 94.88 151 GLN A CA 1
ATOM 1244 C C . GLN A 1 151 ? 5.622 10.414 -13.644 1.00 94.88 151 GLN A C 1
ATOM 1246 O O . GLN A 1 151 ? 4.862 10.613 -14.592 1.00 94.88 151 GLN A O 1
ATOM 1251 N N . LYS A 1 152 ? 5.958 9.180 -13.262 1.00 96.50 152 LYS A N 1
ATOM 1252 C CA . LYS A 1 152 ? 5.495 7.959 -13.930 1.00 96.50 152 LYS A CA 1
ATOM 1253 C C . LYS A 1 152 ? 4.606 7.169 -12.990 1.00 96.50 152 LYS A C 1
ATOM 1255 O O . LYS A 1 152 ? 4.938 7.006 -11.822 1.00 96.50 152 LYS A O 1
ATOM 1260 N N . LYS A 1 153 ? 3.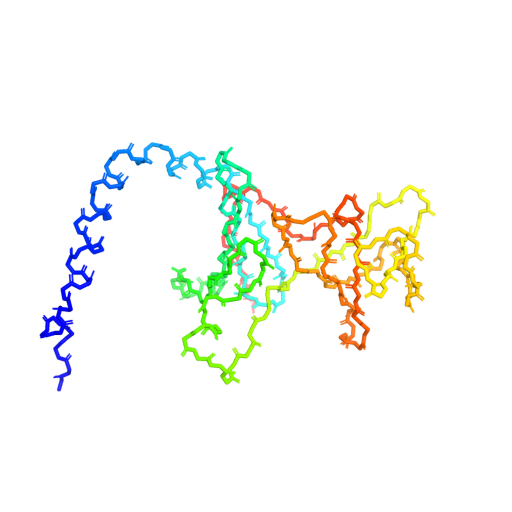496 6.648 -13.510 1.00 97.50 153 LYS A N 1
ATOM 1261 C CA . LYS A 1 153 ? 2.539 5.817 -12.770 1.00 97.50 153 LYS A CA 1
ATOM 1262 C C . LYS A 1 153 ? 2.195 4.577 -13.575 1.00 97.50 153 LYS A C 1
ATOM 1264 O O . LYS A 1 153 ? 2.110 4.654 -14.796 1.00 97.50 153 LYS A O 1
ATOM 1269 N N . GLY A 1 154 ? 1.995 3.456 -12.899 1.00 97.94 154 GLY A N 1
ATOM 1270 C CA . GLY A 1 154 ? 1.630 2.191 -13.528 1.00 97.94 154 GLY A CA 1
ATOM 1271 C C . GLY A 1 154 ? 1.329 1.117 -12.494 1.00 97.94 154 GLY A C 1
ATOM 1272 O O . GLY A 1 154 ? 1.004 1.425 -11.348 1.00 97.94 154 GLY A O 1
ATOM 1273 N N . TYR A 1 155 ? 1.449 -0.144 -12.895 1.00 98.50 155 TYR A N 1
ATOM 1274 C CA . TYR A 1 155 ? 1.142 -1.305 -12.074 1.00 98.50 155 TYR A CA 1
ATOM 1275 C C . TYR A 1 155 ? 2.322 -2.268 -11.977 1.00 98.50 155 TYR A C 1
ATOM 1277 O O . TYR A 1 155 ? 3.015 -2.542 -12.959 1.00 98.50 155 TYR A O 1
ATOM 1285 N N . MET A 1 156 ? 2.509 -2.821 -10.782 1.00 98.38 156 MET A N 1
ATOM 1286 C CA . MET A 1 156 ? 3.501 -3.851 -10.486 1.00 98.38 156 MET A CA 1
ATOM 1287 C C . MET A 1 156 ? 2.842 -4.976 -9.682 1.00 98.38 156 MET A C 1
ATOM 1289 O O . MET A 1 156 ? 1.972 -4.730 -8.845 1.00 98.38 156 MET A O 1
ATOM 1293 N N . TYR A 1 157 ? 3.231 -6.223 -9.945 1.00 98.06 157 TYR A N 1
ATOM 1294 C CA . TYR A 1 157 ? 2.717 -7.364 -9.192 1.00 98.06 157 TYR A CA 1
ATOM 1295 C C . TYR A 1 157 ? 3.247 -7.331 -7.752 1.00 98.06 157 TYR A C 1
ATOM 1297 O O . TYR A 1 157 ? 4.445 -7.162 -7.531 1.00 98.06 157 TYR A O 1
ATOM 1305 N N . GLN A 1 158 ? 2.364 -7.519 -6.770 1.00 97.06 158 GLN A N 1
ATOM 1306 C CA . GLN A 1 158 ? 2.640 -7.248 -5.357 1.00 97.06 158 GLN A CA 1
ATOM 1307 C C . GLN A 1 158 ? 3.835 -8.018 -4.785 1.00 97.06 158 GLN A C 1
ATOM 1309 O O . GLN A 1 158 ? 4.539 -7.511 -3.919 1.00 97.06 158 GLN A O 1
ATOM 1314 N N . ASN A 1 159 ? 4.110 -9.227 -5.287 1.00 97.31 159 ASN A N 1
ATOM 1315 C CA . ASN A 1 159 ? 5.217 -10.046 -4.786 1.00 97.31 159 ASN A CA 1
ATOM 1316 C C . ASN A 1 159 ? 6.607 -9.495 -5.143 1.00 97.31 159 ASN A C 1
ATOM 1318 O O . ASN A 1 159 ? 7.586 -10.012 -4.614 1.00 97.31 159 ASN A O 1
ATOM 1322 N N . ARG A 1 160 ? 6.676 -8.487 -6.026 1.00 98.06 160 ARG A N 1
ATOM 1323 C CA . ARG A 1 160 ? 7.903 -7.780 -6.415 1.00 98.06 160 ARG A CA 1
ATOM 1324 C C . ARG A 1 160 ? 8.181 -6.559 -5.548 1.00 98.06 160 ARG A C 1
ATOM 1326 O O . ARG A 1 160 ? 9.230 -5.945 -5.685 1.00 98.06 160 ARG A O 1
ATOM 1333 N N . ILE A 1 161 ? 7.235 -6.183 -4.688 1.00 97.81 161 ILE A N 1
ATOM 1334 C CA . ILE A 1 161 ? 7.279 -4.958 -3.896 1.00 97.81 161 ILE A CA 1
ATOM 1335 C C . ILE A 1 161 ? 7.728 -5.315 -2.481 1.00 97.81 161 ILE A C 1
ATOM 1337 O O . ILE A 1 161 ? 7.059 -6.068 -1.773 1.00 97.81 161 ILE A O 1
ATOM 1341 N N . SER A 1 162 ? 8.844 -4.732 -2.048 1.00 96.56 162 SER A N 1
ATOM 1342 C CA . S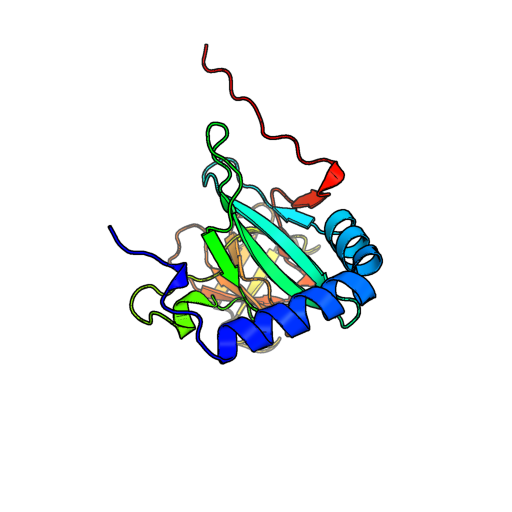ER A 1 162 ? 9.356 -4.841 -0.684 1.00 96.56 162 SER A CA 1
ATOM 1343 C C . SER A 1 162 ? 9.261 -3.483 0.019 1.00 96.56 162 SER A C 1
ATOM 1345 O O . SER A 1 162 ? 10.100 -2.608 -0.216 1.00 96.56 162 SER A O 1
ATOM 1347 N N . PRO A 1 163 ? 8.245 -3.271 0.878 1.00 94.69 163 PRO A N 1
ATOM 1348 C CA . PRO A 1 163 ? 8.060 -2.002 1.575 1.00 94.69 163 PRO A CA 1
ATOM 1349 C C . PRO A 1 163 ? 9.229 -1.658 2.502 1.00 94.69 163 PRO A C 1
ATOM 1351 O O . PRO A 1 163 ? 9.739 -2.522 3.218 1.00 94.69 163 PRO A O 1
ATOM 1354 N N . ILE A 1 164 ? 9.595 -0.378 2.550 1.00 91.69 164 ILE A N 1
ATOM 1355 C CA . ILE A 1 164 ? 10.565 0.164 3.508 1.00 91.69 164 ILE A CA 1
ATOM 1356 C C . ILE A 1 164 ? 9.840 0.571 4.801 1.00 91.69 164 ILE A C 1
ATOM 1358 O O . ILE A 1 164 ? 8.650 0.880 4.794 1.00 91.69 164 ILE A O 1
ATOM 1362 N N . GLY A 1 165 ? 10.546 0.537 5.938 1.00 86.44 165 GLY A N 1
ATOM 1363 C CA . GLY A 1 165 ? 10.011 1.009 7.223 1.00 86.44 165 GLY A CA 1
ATOM 1364 C C . GLY A 1 165 ? 8.958 0.092 7.851 1.00 86.44 165 GLY A C 1
ATOM 1365 O O . GLY A 1 165 ? 8.298 0.486 8.811 1.00 86.44 165 GLY A O 1
ATOM 1366 N N . LYS A 1 166 ? 8.795 -1.121 7.307 1.00 88.94 166 LYS A N 1
ATOM 1367 C CA . LYS A 1 166 ? 7.885 -2.149 7.813 1.00 88.94 166 LYS A CA 1
ATOM 1368 C C . LYS A 1 166 ? 8.387 -2.709 9.146 1.00 88.94 166 LYS A C 1
ATOM 1370 O O . LYS A 1 166 ? 9.485 -3.258 9.205 1.00 88.94 166 LYS A O 1
ATOM 1375 N N . GLN A 1 167 ? 7.550 -2.658 10.179 1.00 85.88 167 GLN A N 1
ATOM 1376 C CA . GLN A 1 167 ? 7.821 -3.244 11.495 1.00 85.88 167 GLN A CA 1
ATOM 1377 C C . GLN A 1 167 ? 6.533 -3.752 12.177 1.00 85.88 167 GLN A C 1
ATOM 1379 O O . GLN A 1 167 ? 5.455 -3.222 11.903 1.00 85.88 167 GLN A O 1
ATOM 1384 N N . PRO A 1 168 ? 6.607 -4.770 13.054 1.00 83.69 168 PRO A N 1
ATOM 1385 C CA . PRO A 1 168 ? 5.497 -5.160 13.930 1.00 83.69 168 PRO A CA 1
ATOM 1386 C C . PRO A 1 168 ? 5.062 -4.026 14.869 1.00 83.69 168 PRO A C 1
ATOM 1388 O O . PRO A 1 168 ? 5.899 -3.236 15.316 1.00 83.69 168 PRO A O 1
ATOM 1391 N N . VAL A 1 169 ? 3.767 -3.967 15.202 1.00 80.69 169 VAL A N 1
ATOM 1392 C CA . VAL A 1 169 ? 3.194 -2.947 16.108 1.00 80.69 169 VAL A CA 1
ATOM 1393 C C . VAL A 1 169 ? 3.869 -2.937 17.479 1.00 80.69 169 VAL A C 1
ATOM 1395 O O . VAL A 1 169 ? 4.174 -1.889 18.034 1.00 80.69 169 VAL A O 1
ATOM 1398 N N . ASP A 1 170 ? 4.139 -4.110 18.017 1.00 76.94 170 ASP A N 1
ATOM 1399 C CA . ASP A 1 170 ? 4.739 -4.367 19.321 1.00 76.94 170 ASP A CA 1
ATOM 1400 C C . ASP A 1 170 ? 6.221 -3.955 19.417 1.00 76.94 170 ASP A C 1
ATOM 1402 O O . ASP A 1 170 ? 6.735 -3.747 20.519 1.00 76.94 170 ASP A O 1
ATOM 1406 N N . LEU A 1 171 ? 6.888 -3.742 18.278 1.00 71.56 171 LEU A N 1
ATOM 1407 C CA . LEU A 1 171 ? 8.239 -3.174 18.216 1.00 71.56 171 LEU A CA 1
ATOM 1408 C C . LEU A 1 171 ? 8.250 -1.654 18.012 1.00 71.56 171 LEU A C 1
ATOM 1410 O O . LEU A 1 171 ? 9.312 -1.035 18.110 1.00 71.56 171 LEU A O 1
ATOM 1414 N N . TYR A 1 172 ? 7.093 -1.034 17.779 1.00 69.94 172 TYR A N 1
ATOM 1415 C CA . TYR A 1 172 ? 7.012 0.403 17.564 1.00 69.94 172 TYR A CA 1
ATOM 1416 C C . TYR A 1 172 ? 7.360 1.183 18.828 1.00 69.94 172 TYR A C 1
ATOM 1418 O O . TYR A 1 172 ? 6.720 1.075 19.878 1.00 69.94 172 TYR A O 1
ATOM 1426 N N . ARG A 1 173 ? 8.384 2.025 18.704 1.00 64.12 173 ARG A N 1
ATOM 1427 C CA . ARG A 1 173 ? 8.778 3.012 19.704 1.00 64.12 173 ARG A CA 1
ATOM 1428 C C . ARG A 1 173 ? 8.778 4.379 19.020 1.00 64.12 173 ARG A C 1
ATOM 1430 O O . ARG A 1 173 ? 9.528 4.539 18.058 1.00 64.12 173 ARG A O 1
ATOM 1437 N N . PRO A 1 174 ? 7.998 5.367 19.495 1.00 58.72 174 PRO A N 1
ATOM 1438 C CA . PRO A 1 174 ? 8.128 6.738 19.014 1.00 58.72 174 PRO A CA 1
ATOM 1439 C C . PRO A 1 174 ? 9.578 7.193 19.229 1.00 58.72 174 PRO A C 1
ATOM 1441 O O . PRO A 1 174 ? 10.047 7.253 20.369 1.00 58.72 174 PRO A O 1
ATOM 1444 N N . GLN A 1 175 ? 10.329 7.426 18.151 1.00 52.94 175 GLN A N 1
ATOM 1445 C CA . GLN A 1 175 ? 11.743 7.788 18.256 1.00 52.94 175 GLN A CA 1
ATOM 1446 C C . GLN A 1 175 ? 11.879 9.208 18.800 1.00 52.94 175 GLN A C 1
ATOM 1448 O O . GLN A 1 175 ? 11.649 10.152 18.053 1.00 52.94 175 GLN A O 1
ATOM 1453 N N . ARG A 1 176 ? 12.303 9.373 20.064 1.00 43.34 176 ARG A N 1
ATOM 1454 C CA . ARG A 1 176 ? 12.738 10.675 20.605 1.00 43.34 176 ARG A CA 1
ATOM 1455 C C . ARG A 1 176 ? 14.017 11.104 19.909 1.00 43.34 176 ARG A C 1
ATOM 1457 O O . ARG A 1 176 ? 15.107 10.741 20.339 1.00 43.34 176 ARG A O 1
ATOM 1464 N N . VAL A 1 177 ? 13.874 11.876 18.835 1.00 43.59 177 VAL A N 1
ATOM 1465 C CA . VAL A 1 177 ? 14.982 12.651 18.283 1.00 43.59 177 VAL A CA 1
ATOM 1466 C C . VAL A 1 177 ? 15.260 13.774 19.278 1.00 43.59 177 VAL A C 1
ATOM 1468 O O . VAL A 1 177 ? 14.576 14.792 19.302 1.00 43.59 177 VAL A O 1
ATOM 1471 N N . PHE A 1 178 ? 16.231 13.551 20.160 1.00 31.67 178 PHE A N 1
ATOM 1472 C CA . PHE A 1 178 ? 16.865 14.644 20.880 1.00 31.67 178 PHE A CA 1
ATOM 1473 C C . PHE A 1 178 ? 17.704 15.406 19.856 1.00 31.67 178 PHE A C 1
ATOM 1475 O O . PHE A 1 178 ? 18.696 14.876 19.355 1.00 31.67 178 PHE A O 1
ATOM 1482 N N . PHE A 1 179 ? 17.285 16.618 19.504 1.00 30.95 179 PHE A N 1
ATOM 1483 C CA . PHE A 1 179 ? 18.206 17.557 18.878 1.00 30.95 179 PHE A CA 1
ATOM 1484 C C . PHE A 1 179 ? 19.209 18.014 19.957 1.00 30.95 179 PHE A C 1
ATOM 1486 O O . PHE A 1 179 ? 18.767 18.289 21.077 1.00 30.95 179 PHE A O 1
ATOM 1493 N N . PRO A 1 180 ? 20.526 18.004 19.671 1.00 41.69 180 PRO A N 1
ATOM 1494 C CA . PRO A 1 180 ? 21.548 18.508 20.588 1.00 41.69 180 PRO A CA 1
ATOM 1495 C C . PRO A 1 180 ? 21.425 20.016 20.831 1.00 41.69 180 PRO A C 1
ATOM 1497 O O . PRO A 1 180 ? 20.910 20.725 19.935 1.00 41.69 180 PRO A O 1
#

Secondary structure (DSSP, 8-state):
---GGGG--HHHHHHHHHHHHHHHHHHHHHHHHHHT-EEEE-TTT-EEEEEEE-TTS-EEEEEEE--SSS---EEEEE-TTSBBSGGGT-SSS--B--EEEEE--TTSEEEEESSSSTTSPEEEEEETT--EEEE--TT-SEEEEEETTS--EEEEEGGGEEESSEEEGGG---------

pLDDT: mean 82.1, std 16.36, range [30.95, 98.69]